Protein AF-A0A853FQA6-F1 (afdb_monomer_lite)

Structure (mmCIF, N/CA/C/O backbone):
data_AF-A0A853FQA6-F1
#
_entry.id   AF-A0A853FQA6-F1
#
loop_
_atom_site.group_PDB
_atom_site.id
_atom_site.type_symbol
_atom_site.label_atom_id
_atom_site.label_alt_id
_atom_site.label_comp_id
_atom_site.label_asym_id
_atom_site.label_entity_id
_atom_site.label_seq_id
_atom_site.pdbx_PDB_ins_code
_atom_site.Cartn_x
_atom_site.Cartn_y
_atom_sit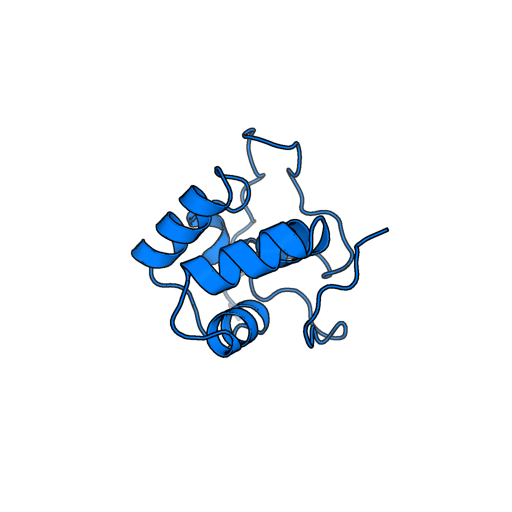e.Cartn_z
_atom_site.occupancy
_atom_site.B_iso_or_equiv
_atom_site.auth_seq_id
_atom_site.auth_comp_id
_atom_site.auth_asym_id
_atom_site.auth_atom_id
_atom_site.pdbx_PDB_model_num
ATOM 1 N N . MET A 1 1 ? 14.504 -5.833 -13.180 1.00 39.84 1 MET A N 1
ATOM 2 C CA . MET A 1 1 ? 14.120 -7.097 -12.526 1.00 39.84 1 MET A CA 1
ATOM 3 C C . MET A 1 1 ? 13.581 -6.712 -11.168 1.00 39.84 1 MET A C 1
ATOM 5 O O . MET A 1 1 ? 14.299 -6.015 -10.465 1.00 39.84 1 MET A O 1
ATOM 9 N N . LEU A 1 2 ? 12.326 -7.051 -10.863 1.00 44.19 2 LEU A N 1
ATOM 10 C CA . LEU A 1 2 ? 11.810 -6.943 -9.496 1.00 44.19 2 LEU A CA 1
ATOM 11 C C . LEU A 1 2 ? 12.739 -7.783 -8.610 1.00 44.19 2 LEU A C 1
ATOM 13 O O . LEU A 1 2 ? 13.041 -8.924 -8.970 1.00 44.19 2 LEU A O 1
ATOM 17 N N . GLY A 1 3 ? 13.262 -7.200 -7.530 1.00 42.66 3 GLY A N 1
ATOM 18 C CA . GLY A 1 3 ? 13.952 -7.980 -6.507 1.00 42.66 3 GLY A CA 1
ATOM 19 C C . GLY A 1 3 ? 12.985 -9.011 -5.917 1.00 42.66 3 GLY A C 1
ATOM 20 O O . GLY A 1 3 ? 11.774 -8.894 -6.129 1.00 42.66 3 GLY A O 1
ATOM 21 N N . PRO A 1 4 ? 13.478 -10.046 -5.219 1.00 45.72 4 PRO A N 1
ATOM 22 C CA . PRO A 1 4 ? 12.599 -11.020 -4.592 1.00 45.72 4 PRO A CA 1
ATOM 23 C C . PRO A 1 4 ? 11.715 -10.281 -3.585 1.00 45.72 4 PRO A C 1
ATOM 25 O O . PRO A 1 4 ? 12.190 -9.881 -2.528 1.00 45.72 4 PRO A O 1
ATOM 28 N N . ILE A 1 5 ? 10.446 -10.057 -3.938 1.00 53.81 5 ILE A N 1
ATOM 29 C CA . ILE A 1 5 ? 9.419 -9.670 -2.973 1.00 53.81 5 ILE A CA 1
ATOM 30 C C . ILE A 1 5 ? 9.393 -10.828 -1.966 1.00 53.81 5 ILE A C 1
ATOM 32 O O . ILE A 1 5 ? 9.146 -11.957 -2.394 1.00 53.81 5 ILE A O 1
ATOM 36 N N . PRO A 1 6 ? 9.708 -10.614 -0.678 1.00 47.59 6 PRO A N 1
ATOM 37 C CA . PRO A 1 6 ? 9.948 -11.727 0.241 1.00 47.59 6 PRO A CA 1
ATOM 38 C C . PRO A 1 6 ? 8.717 -12.583 0.610 1.00 47.59 6 PRO A C 1
ATOM 40 O O . PRO A 1 6 ? 8.843 -13.439 1.480 1.00 47.59 6 PRO A O 1
ATOM 43 N N . PHE A 1 7 ? 7.546 -12.401 -0.020 1.00 58.88 7 PHE A N 1
ATOM 44 C CA . PHE A 1 7 ? 6.271 -12.962 0.459 1.00 58.88 7 PHE A CA 1
ATOM 45 C C . PHE A 1 7 ? 5.448 -13.659 -0.623 1.00 58.88 7 PHE A C 1
ATOM 47 O O . PHE A 1 7 ? 5.579 -13.403 -1.822 1.00 58.88 7 PHE A O 1
ATOM 54 N N . VAL A 1 8 ? 4.571 -14.523 -0.115 1.00 57.47 8 VAL A N 1
ATOM 55 C CA . VAL A 1 8 ? 3.586 -15.403 -0.751 1.00 57.47 8 VAL A CA 1
ATOM 56 C C . VAL A 1 8 ? 2.535 -14.598 -1.526 1.00 57.47 8 VAL A C 1
ATOM 58 O O . VAL A 1 8 ? 1.366 -14.577 -1.169 1.00 57.47 8 VAL A O 1
ATOM 61 N N . LEU A 1 9 ? 2.925 -13.894 -2.587 1.00 62.28 9 LEU A N 1
ATOM 62 C CA . LEU A 1 9 ? 1.940 -13.414 -3.549 1.00 62.28 9 LEU A CA 1
ATOM 63 C C . LEU A 1 9 ? 1.466 -14.625 -4.343 1.00 62.28 9 LEU A C 1
ATOM 65 O O . LEU A 1 9 ? 2.237 -15.236 -5.092 1.00 62.28 9 LEU A O 1
ATOM 69 N N . ASP A 1 10 ? 0.204 -14.994 -4.155 1.00 63.44 10 ASP A N 1
ATOM 70 C CA . ASP A 1 10 ? -0.445 -15.914 -5.067 1.00 63.44 10 ASP A CA 1
ATOM 71 C C . ASP A 1 10 ? -0.575 -15.217 -6.425 1.00 63.44 10 ASP A C 1
ATOM 73 O O . ASP A 1 10 ? -1.486 -14.437 -6.672 1.00 63.44 10 ASP A O 1
ATOM 77 N N . PHE A 1 11 ? 0.372 -15.480 -7.326 1.00 65.44 11 PHE A N 1
ATOM 78 C CA . PHE A 1 11 ? 0.357 -14.921 -8.678 1.00 65.44 11 PHE A CA 1
ATOM 79 C C . PHE A 1 11 ? -0.781 -15.475 -9.550 1.00 65.44 11 PHE A C 1
ATOM 81 O O . PHE A 1 11 ? -0.843 -15.127 -10.730 1.00 65.44 11 PHE A O 1
ATOM 88 N N . THR A 1 12 ? -1.618 -16.379 -9.028 1.00 64.75 12 THR A N 1
ATOM 89 C CA . THR A 1 12 ? -2.833 -16.838 -9.710 1.00 64.75 12 THR A CA 1
ATOM 90 C C . THR A 1 12 ? -4.019 -15.901 -9.486 1.00 64.75 12 THR A C 1
ATOM 92 O O . THR A 1 12 ? -4.963 -15.940 -10.277 1.00 64.75 12 THR A O 1
ATOM 95 N N . SER A 1 13 ? -3.952 -15.025 -8.477 1.00 70.81 13 SER A N 1
ATOM 96 C CA . SER A 1 13 ? -4.914 -13.952 -8.235 1.00 70.81 13 SER A CA 1
ATOM 97 C C . SER A 1 13 ? -4.268 -12.579 -8.447 1.00 70.81 13 SER A C 1
ATOM 99 O O . SER A 1 13 ? -3.080 -12.365 -8.197 1.00 70.81 13 SER A O 1
ATOM 101 N N . GLY A 1 14 ? -5.052 -11.635 -8.969 1.00 79.06 14 GLY A N 1
ATOM 102 C CA . GLY A 1 14 ? -4.620 -10.245 -9.094 1.00 79.06 14 GLY A CA 1
ATOM 103 C C . GLY A 1 14 ? -4.551 -9.545 -7.728 1.00 79.06 14 GLY A C 1
ATOM 104 O O . GLY A 1 14 ? -5.073 -10.064 -6.739 1.00 79.06 14 GLY A O 1
ATOM 105 N N . PRO A 1 15 ? -3.943 -8.352 -7.652 1.00 85.69 15 PRO A N 1
ATOM 106 C CA . PRO A 1 15 ? -3.925 -7.553 -6.440 1.00 85.69 15 PRO A CA 1
ATOM 107 C C . PRO A 1 15 ? -5.339 -7.200 -5.960 1.00 85.69 15 PRO A C 1
ATOM 109 O O . PRO A 1 15 ? -6.170 -6.795 -6.779 1.00 85.69 15 PRO A O 1
ATOM 112 N N . PRO A 1 16 ? -5.608 -7.259 -4.642 1.00 87.19 16 PRO A N 1
ATOM 113 C CA . PRO A 1 16 ? -6.932 -6.953 -4.096 1.00 87.19 16 PRO A CA 1
ATOM 114 C C . PRO A 1 16 ? -7.303 -5.471 -4.267 1.00 87.19 16 PRO A C 1
ATOM 116 O O . PRO A 1 16 ? -8.475 -5.127 -4.399 1.00 87.19 16 PRO A O 1
ATOM 119 N N . SER A 1 17 ? -6.305 -4.585 -4.311 1.00 88.00 17 SER A N 1
ATOM 120 C CA . SER A 1 17 ? -6.475 -3.153 -4.558 1.00 88.00 17 SER A CA 1
ATOM 121 C C . SER A 1 17 ? -5.268 -2.560 -5.278 1.00 88.00 17 SER A C 1
ATOM 123 O O . SER A 1 17 ? -4.175 -3.140 -5.298 1.00 88.00 17 SER A O 1
ATOM 125 N N . ASN A 1 18 ? -5.436 -1.368 -5.849 1.00 86.31 18 ASN A N 1
ATOM 126 C CA . ASN A 1 18 ? -4.310 -0.599 -6.374 1.00 86.31 18 ASN A CA 1
ATOM 127 C C . ASN A 1 18 ? -3.294 -0.278 -5.277 1.00 86.31 18 ASN A C 1
ATOM 129 O O . ASN A 1 18 ? -2.095 -0.366 -5.522 1.00 86.31 18 ASN A O 1
ATOM 133 N N . GLY A 1 19 ? -3.750 0.060 -4.068 1.00 88.94 19 GLY A N 1
ATOM 134 C CA . GLY A 1 19 ? -2.881 0.321 -2.923 1.00 88.94 19 GLY A CA 1
ATOM 135 C C . GLY A 1 19 ? -1.965 -0.867 -2.625 1.00 88.94 19 GLY A C 1
ATOM 136 O O . GLY A 1 19 ? -0.748 -0.693 -2.532 1.00 88.94 19 GLY A O 1
ATOM 137 N N . ALA A 1 20 ? -2.529 -2.080 -2.594 1.00 89.44 20 ALA A N 1
ATOM 138 C CA . ALA A 1 20 ? -1.774 -3.316 -2.406 1.00 89.44 20 ALA A CA 1
ATOM 139 C C . ALA A 1 20 ? -0.782 -3.560 -3.555 1.00 89.44 20 ALA A C 1
ATOM 141 O O . ALA A 1 20 ? 0.398 -3.817 -3.309 1.00 89.44 20 ALA A O 1
ATOM 142 N N . HIS A 1 21 ? -1.225 -3.396 -4.806 1.00 88.44 21 HIS A N 1
ATOM 143 C CA . HIS A 1 21 ? -0.362 -3.537 -5.979 1.00 88.44 21 HIS A CA 1
ATOM 144 C C . HIS A 1 21 ? 0.848 -2.594 -5.920 1.00 88.44 21 HIS A C 1
ATOM 146 O O . HIS A 1 21 ? 2.001 -3.008 -6.060 1.00 88.44 21 HIS A O 1
ATOM 152 N N . MET A 1 22 ? 0.592 -1.311 -5.678 1.00 87.81 22 MET A N 1
ATOM 153 C CA . MET A 1 22 ? 1.615 -0.272 -5.634 1.00 87.81 22 MET A CA 1
ATOM 154 C C . MET A 1 22 ? 2.565 -0.470 -4.460 1.00 87.81 22 MET A C 1
ATOM 156 O O . MET A 1 22 ? 3.766 -0.240 -4.611 1.00 87.81 22 MET A O 1
ATOM 160 N N . LEU A 1 23 ? 2.050 -0.916 -3.312 1.00 88.94 23 LEU A N 1
ATOM 161 C CA . LEU A 1 23 ? 2.861 -1.224 -2.143 1.00 88.94 23 LEU A CA 1
ATOM 162 C C . LEU A 1 23 ? 3.803 -2.401 -2.409 1.00 88.94 23 LEU A C 1
ATOM 164 O O . LEU A 1 23 ? 4.995 -2.280 -2.130 1.00 88.94 23 LEU A O 1
ATOM 168 N N . ALA A 1 24 ? 3.310 -3.491 -3.004 1.00 87.50 24 ALA A N 1
ATOM 169 C CA . ALA A 1 24 ? 4.144 -4.630 -3.387 1.00 87.50 24 ALA A CA 1
ATOM 170 C C . ALA A 1 24 ? 5.227 -4.223 -4.396 1.00 87.50 24 ALA A C 1
ATOM 172 O O . ALA A 1 24 ? 6.398 -4.571 -4.234 1.00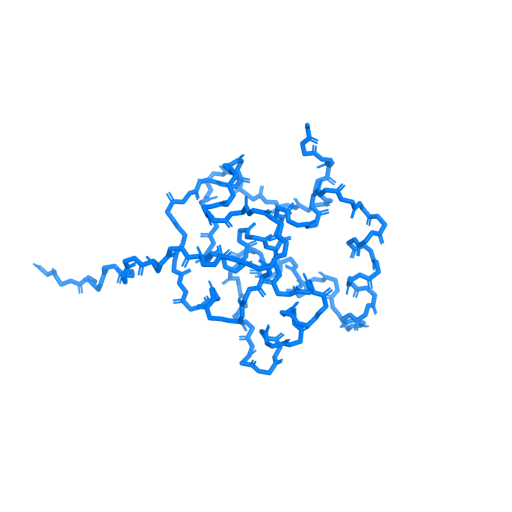 87.50 24 ALA A O 1
ATOM 173 N N . TRP A 1 25 ? 4.864 -3.423 -5.403 1.00 86.31 25 TRP A N 1
ATOM 174 C CA . TRP A 1 25 ? 5.815 -2.942 -6.404 1.00 86.31 25 TRP A CA 1
ATOM 175 C C . TRP A 1 25 ? 6.856 -2.000 -5.800 1.00 86.31 25 TRP A C 1
ATOM 177 O O . TRP A 1 25 ? 8.030 -2.077 -6.149 1.00 86.31 25 TRP A O 1
ATOM 187 N N . TRP A 1 26 ? 6.453 -1.132 -4.867 1.00 87.69 26 TRP A N 1
ATOM 188 C CA . TRP A 1 26 ? 7.358 -0.272 -4.110 1.00 87.69 26 TRP A CA 1
ATOM 189 C C . TRP A 1 26 ? 8.300 -1.083 -3.218 1.00 87.69 26 TRP A C 1
ATOM 191 O O . TRP A 1 26 ? 9.503 -0.825 -3.231 1.00 87.69 26 TRP A O 1
ATOM 201 N N . GLY A 1 27 ? 7.800 -2.086 -2.500 1.00 85.94 27 GLY A N 1
ATOM 202 C CA . GLY A 1 27 ? 8.625 -2.974 -1.680 1.00 85.94 27 GLY A CA 1
ATOM 203 C C . GLY A 1 27 ? 9.637 -3.769 -2.499 1.00 85.94 27 GLY A C 1
ATOM 204 O O . GLY A 1 27 ? 10.814 -3.819 -2.154 1.00 85.94 27 GLY A O 1
ATOM 205 N N . GLY A 1 28 ? 9.214 -4.294 -3.651 1.00 84.31 28 GLY A N 1
ATOM 206 C CA . GLY A 1 28 ? 10.048 -5.116 -4.532 1.00 84.31 28 GLY A CA 1
ATOM 207 C C . GLY A 1 28 ? 11.232 -4.402 -5.195 1.00 84.31 28 GLY A C 1
ATOM 208 O O . GLY A 1 28 ? 12.051 -5.066 -5.834 1.00 84.31 28 GLY A O 1
ATOM 209 N N . GLN A 1 29 ? 11.349 -3.074 -5.074 1.00 83.06 29 GLN A N 1
ATOM 210 C CA . GLN A 1 29 ? 12.506 -2.338 -5.605 1.00 83.06 29 GLN A CA 1
ATOM 211 C C . GLN A 1 29 ? 13.708 -2.316 -4.655 1.00 83.06 29 GLN A C 1
ATOM 213 O O . GLN A 1 29 ? 14.829 -2.120 -5.118 1.00 83.06 29 GLN A O 1
ATOM 218 N N . ASP A 1 30 ? 13.487 -2.440 -3.345 1.00 85.12 30 ASP A N 1
ATOM 219 C CA . ASP A 1 30 ? 14.532 -2.278 -2.331 1.00 85.12 30 ASP A CA 1
ATOM 220 C C . ASP A 1 30 ? 14.131 -3.027 -1.051 1.00 85.12 30 ASP A C 1
ATOM 222 O O . ASP A 1 30 ? 13.251 -2.584 -0.307 1.00 85.12 30 ASP A O 1
ATOM 226 N N . ALA A 1 31 ? 14.787 -4.166 -0.810 1.00 81.44 31 ALA A N 1
ATOM 227 C CA . ALA A 1 31 ? 14.518 -5.029 0.337 1.00 81.44 31 ALA A CA 1
ATOM 228 C C . ALA A 1 31 ? 14.845 -4.344 1.675 1.00 81.44 31 ALA A C 1
ATOM 230 O O . ALA A 1 31 ? 14.063 -4.448 2.613 1.00 81.44 31 ALA A O 1
ATOM 231 N N . ASP A 1 32 ? 15.922 -3.553 1.751 1.00 84.69 32 ASP A N 1
ATOM 232 C CA . ASP A 1 32 ? 16.275 -2.828 2.977 1.00 84.69 32 ASP A CA 1
ATOM 233 C C . ASP A 1 32 ? 15.238 -1.742 3.292 1.00 84.69 32 ASP A C 1
ATOM 235 O O . ASP A 1 32 ? 14.922 -1.461 4.452 1.00 84.69 32 ASP A O 1
ATOM 239 N N . ARG A 1 33 ? 14.708 -1.073 2.259 1.00 86.81 33 ARG A N 1
ATOM 240 C CA . ARG A 1 33 ? 13.602 -0.120 2.421 1.00 86.81 33 ARG A CA 1
ATOM 241 C C . ARG A 1 33 ? 12.339 -0.821 2.904 1.00 86.81 33 ARG A C 1
ATOM 243 O O . ARG A 1 33 ? 11.646 -0.268 3.758 1.00 86.81 33 ARG A O 1
ATOM 250 N N . TRP A 1 34 ? 12.053 -2.003 2.374 1.00 85.06 34 TRP A N 1
ATOM 251 C CA . TRP A 1 34 ? 10.907 -2.795 2.786 1.00 85.06 34 TRP A CA 1
ATOM 252 C C . TRP A 1 34 ? 11.015 -3.271 4.240 1.00 85.06 34 TRP A C 1
ATOM 254 O O . TRP A 1 34 ? 10.072 -3.095 5.008 1.00 85.06 34 TRP A O 1
ATOM 264 N N . ASP A 1 35 ? 12.181 -3.757 4.660 1.00 83.44 35 ASP A N 1
ATOM 265 C CA . ASP A 1 35 ? 12.414 -4.182 6.042 1.00 83.44 35 ASP A CA 1
ATOM 266 C C . ASP A 1 35 ? 12.257 -3.015 7.024 1.00 83.44 35 ASP A C 1
ATOM 268 O O . ASP A 1 35 ? 11.617 -3.152 8.068 1.00 83.44 35 ASP A O 1
ATOM 272 N N . ARG A 1 36 ? 12.760 -1.821 6.673 1.00 85.44 36 ARG A N 1
ATOM 273 C CA . ARG A 1 36 ? 12.546 -0.603 7.478 1.00 85.44 36 ARG A CA 1
ATOM 274 C C . ARG A 1 36 ? 11.076 -0.194 7.534 1.00 85.44 36 ARG A C 1
ATOM 276 O O . ARG A 1 36 ? 10.621 0.255 8.581 1.00 85.44 36 ARG A O 1
ATOM 283 N N . PHE A 1 37 ? 10.343 -0.336 6.431 1.00 85.81 37 PHE A N 1
ATOM 284 C CA . PHE A 1 37 ? 8.904 -0.074 6.385 1.00 85.81 37 PHE A CA 1
ATOM 285 C C . PHE A 1 37 ? 8.130 -1.038 7.292 1.00 85.81 37 PHE A C 1
ATOM 287 O O . PHE A 1 37 ? 7.333 -0.594 8.116 1.00 85.81 37 PHE A O 1
ATOM 294 N N . GLY A 1 38 ? 8.429 -2.338 7.213 1.00 83.50 38 GLY A N 1
ATOM 295 C CA . GLY A 1 38 ? 7.853 -3.352 8.096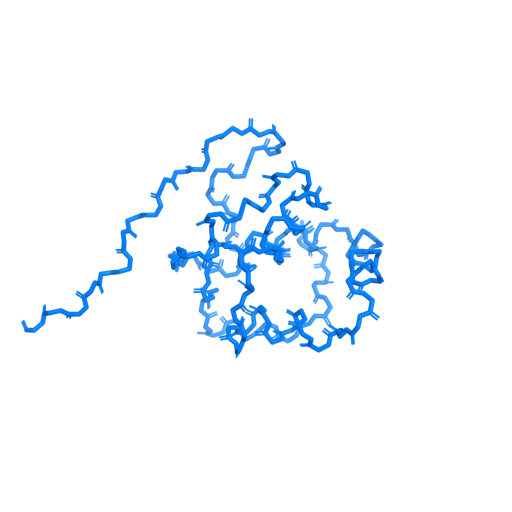 1.00 83.50 38 GLY A CA 1
ATOM 296 C C . GLY A 1 38 ? 8.186 -3.105 9.568 1.00 83.50 38 GLY A C 1
ATOM 297 O O . GLY A 1 38 ? 7.300 -3.146 10.419 1.00 83.50 38 GLY A O 1
ATOM 298 N N . ALA A 1 39 ? 9.438 -2.753 9.871 1.00 82.38 39 ALA A N 1
ATOM 299 C CA . ALA A 1 39 ? 9.869 -2.412 11.224 1.00 82.38 39 ALA A CA 1
ATOM 300 C C . ALA A 1 39 ? 9.204 -1.134 11.760 1.00 82.38 39 ALA A C 1
ATOM 302 O O . ALA A 1 39 ? 8.914 -1.065 12.949 1.00 82.38 39 ALA A O 1
ATOM 303 N N . ALA A 1 40 ? 8.933 -0.137 10.911 1.00 81.62 40 ALA A N 1
ATOM 304 C CA . ALA A 1 40 ? 8.216 1.083 11.295 1.00 81.62 40 ALA A CA 1
ATOM 305 C C . ALA A 1 40 ? 6.727 0.830 11.570 1.00 81.62 40 ALA A C 1
ATOM 307 O O . ALA A 1 40 ? 6.122 1.516 12.392 1.00 81.62 40 ALA A O 1
ATOM 308 N N . LEU A 1 41 ? 6.153 -0.177 10.911 1.00 76.94 41 LEU A N 1
ATOM 309 C CA . LEU A 1 41 ? 4.813 -0.678 11.200 1.00 76.94 41 LEU A CA 1
ATOM 310 C C . LEU A 1 41 ? 4.767 -1.612 12.423 1.00 76.94 41 LEU A C 1
ATOM 312 O O . LEU A 1 41 ? 3.667 -1.907 12.879 1.00 76.94 41 LEU A O 1
ATOM 316 N N . ALA A 1 42 ? 5.941 -2.003 12.948 1.00 53.59 42 ALA A N 1
ATOM 317 C CA . ALA A 1 42 ? 6.336 -2.538 14.265 1.00 53.59 42 ALA A CA 1
ATOM 318 C C . ALA A 1 42 ? 5.491 -3.615 14.975 1.00 53.59 42 ALA A C 1
ATOM 320 O O . ALA A 1 42 ? 5.997 -4.217 15.918 1.00 53.59 42 ALA A O 1
ATOM 321 N N . GLU A 1 43 ? 4.259 -3.912 14.570 1.00 55.88 43 GLU A N 1
ATOM 322 C CA . GLU A 1 43 ? 3.399 -4.836 15.312 1.00 55.88 43 GLU A CA 1
ATOM 323 C C . GLU A 1 43 ? 3.066 -6.127 14.574 1.00 55.88 43 GLU A C 1
ATOM 325 O O . GLU A 1 43 ? 2.726 -7.102 15.240 1.00 55.88 43 GLU A O 1
ATOM 330 N N . ARG A 1 44 ? 3.147 -6.206 13.240 1.00 61.19 44 ARG A N 1
ATOM 331 C CA . ARG A 1 44 ? 2.664 -7.400 12.526 1.00 61.19 44 ARG A CA 1
ATOM 332 C C . ARG A 1 44 ? 3.291 -7.534 11.135 1.00 61.19 44 ARG A C 1
ATOM 334 O O . ARG A 1 44 ? 2.739 -7.026 10.166 1.00 61.19 44 ARG A O 1
ATOM 341 N N . SER A 1 45 ? 4.398 -8.265 11.005 1.00 60.12 45 SER A N 1
ATOM 342 C CA . SER A 1 45 ? 4.876 -8.724 9.686 1.00 60.12 45 SER A CA 1
ATOM 343 C C . SER A 1 45 ? 3.775 -9.478 8.929 1.00 60.12 45 SER A C 1
ATOM 345 O O . SER A 1 45 ? 3.554 -9.213 7.753 1.00 60.12 45 SER A O 1
ATOM 347 N N . GLY A 1 46 ? 2.992 -10.294 9.645 1.00 75.38 46 GLY A N 1
ATOM 348 C CA . GLY A 1 46 ? 1.814 -10.965 9.090 1.00 75.38 46 GLY A CA 1
ATOM 349 C C . GLY A 1 46 ? 0.710 -10.011 8.631 1.00 75.38 46 GLY A C 1
ATOM 350 O O . GLY A 1 46 ? 0.024 -10.308 7.674 1.00 75.38 46 GLY A O 1
ATOM 351 N N . TRP A 1 47 ? 0.577 -8.815 9.214 1.00 82.75 47 TRP A N 1
ATOM 352 C CA . TRP A 1 47 ? -0.469 -7.879 8.784 1.00 82.75 47 TRP A CA 1
ATOM 353 C C . TRP A 1 47 ? -0.185 -7.275 7.415 1.00 82.75 47 TRP A C 1
ATOM 355 O O . TRP A 1 47 ? -1.119 -6.996 6.679 1.00 82.75 47 TRP A O 1
ATOM 365 N N . ILE A 1 48 ? 1.086 -7.061 7.060 1.00 84.06 48 ILE A N 1
ATOM 366 C CA . ILE A 1 48 ? 1.427 -6.601 5.709 1.00 84.06 48 ILE A CA 1
ATOM 367 C C . ILE A 1 48 ? 1.146 -7.717 4.698 1.00 84.06 48 ILE A C 1
ATOM 369 O O . ILE A 1 48 ? 0.681 -7.433 3.601 1.00 84.06 48 ILE A O 1
ATOM 373 N N . GLU A 1 49 ? 1.389 -8.975 5.067 1.00 83.12 49 GLU A N 1
ATOM 374 C CA . GLU A 1 49 ? 1.025 -10.126 4.237 1.00 83.12 49 GLU A CA 1
ATOM 375 C C . GLU A 1 49 ? -0.497 -10.221 4.069 1.00 83.12 49 GLU A C 1
ATOM 377 O O . GLU A 1 49 ? -0.967 -10.190 2.935 1.00 83.12 49 GLU A O 1
ATOM 382 N N . ASP A 1 50 ? -1.260 -10.199 5.166 1.00 85.31 50 ASP A N 1
ATOM 383 C CA . ASP A 1 50 ? -2.730 -10.169 5.160 1.00 85.31 50 ASP A CA 1
ATOM 384 C C . ASP A 1 50 ? -3.257 -9.001 4.302 1.00 85.31 50 ASP A C 1
ATOM 386 O O . ASP A 1 50 ? -4.237 -9.127 3.572 1.00 85.31 50 ASP A O 1
ATOM 390 N N . LEU A 1 51 ? -2.593 -7.841 4.360 1.00 87.44 51 LEU A N 1
ATOM 391 C CA . LEU A 1 51 ? -2.954 -6.642 3.601 1.00 87.44 51 LEU A CA 1
ATOM 392 C C . LEU A 1 51 ? -2.727 -6.832 2.096 1.00 87.44 51 LEU A C 1
ATOM 394 O O . LEU A 1 51 ? -3.532 -6.381 1.281 1.00 87.44 51 LEU A O 1
ATOM 398 N N . LEU A 1 52 ? -1.621 -7.477 1.716 1.00 87.06 52 LEU A N 1
ATOM 399 C CA . LEU A 1 52 ? -1.292 -7.764 0.319 1.00 87.06 52 LEU A CA 1
ATOM 400 C C . LEU A 1 52 ? -2.148 -8.899 -0.256 1.00 87.06 52 LEU A C 1
ATOM 402 O O . LEU A 1 52 ? -2.445 -8.875 -1.449 1.00 87.06 52 LEU A O 1
ATOM 406 N N . LEU A 1 53 ? -2.563 -9.849 0.583 1.00 84.75 53 LEU A N 1
ATOM 407 C CA . LEU A 1 53 ? -3.502 -10.917 0.235 1.00 84.75 53 LEU A CA 1
ATOM 408 C C . LEU A 1 53 ? -4.959 -10.431 0.189 1.00 84.75 53 LEU A C 1
ATOM 410 O O . LEU A 1 53 ? -5.797 -11.070 -0.442 1.00 84.75 53 LEU A O 1
ATOM 414 N N . GLY A 1 54 ? -5.255 -9.278 0.796 1.00 85.25 54 GLY A N 1
ATOM 415 C CA . GLY A 1 54 ? -6.607 -8.720 0.876 1.00 85.25 54 GLY A CA 1
ATOM 416 C C . GLY A 1 54 ? -7.444 -9.298 2.019 1.00 85.25 54 GLY A C 1
ATOM 417 O O . GLY A 1 54 ? -8.641 -9.029 2.088 1.00 85.25 54 GLY A O 1
ATOM 418 N N . ASP A 1 55 ? -6.824 -10.051 2.930 1.00 87.00 55 ASP A N 1
ATOM 419 C CA . ASP A 1 55 ? -7.446 -10.584 4.146 1.00 87.00 55 ASP A CA 1
ATOM 420 C C . ASP A 1 55 ? -7.760 -9.475 5.164 1.00 87.00 55 ASP A C 1
ATOM 422 O O . ASP A 1 55 ? -8.648 -9.617 6.010 1.00 87.00 55 ASP A O 1
ATOM 426 N N . VAL A 1 56 ? -7.049 -8.345 5.081 1.00 87.31 56 VAL A N 1
ATOM 427 C CA . VAL A 1 56 ? -7.309 -7.146 5.881 1.00 87.31 56 VAL A CA 1
ATOM 428 C C . VAL A 1 56 ? -7.280 -5.888 5.017 1.00 87.31 56 VAL A C 1
ATOM 430 O O . VAL A 1 56 ? -6.415 -5.710 4.165 1.00 87.31 56 VAL A O 1
ATOM 433 N N . GLU A 1 57 ? -8.204 -4.969 5.285 1.00 84.62 57 GLU A N 1
ATOM 434 C CA . GLU A 1 57 ? -8.216 -3.630 4.697 1.00 84.62 57 GLU A CA 1
ATOM 435 C C . GLU A 1 57 ? -7.554 -2.628 5.662 1.00 84.62 57 GLU A C 1
ATOM 437 O O . GLU A 1 57 ? -7.784 -2.687 6.881 1.00 84.62 57 GLU A O 1
ATOM 442 N N . PRO A 1 58 ? -6.712 -1.694 5.183 1.00 88.12 58 PRO A N 1
ATOM 443 C CA . PRO A 1 58 ? -6.103 -0.719 6.067 1.00 88.12 58 PRO A CA 1
ATOM 444 C C . PRO A 1 58 ? -7.132 0.336 6.472 1.00 88.12 58 PRO A C 1
ATOM 446 O O . PRO A 1 58 ? -7.792 0.943 5.639 1.00 88.12 58 PRO A O 1
ATOM 449 N N . SER A 1 59 ? -7.206 0.645 7.769 1.00 89.44 59 SER A N 1
ATOM 450 C CA . SER A 1 59 ? -7.997 1.799 8.222 1.00 89.44 59 SER A CA 1
ATOM 451 C C . SER A 1 59 ? -7.544 3.101 7.527 1.00 89.44 59 SER A C 1
ATOM 453 O O . SER A 1 59 ? -6.356 3.234 7.215 1.00 89.44 59 SER A O 1
ATOM 455 N N . PRO A 1 60 ? -8.405 4.130 7.396 1.00 89.75 60 PRO A N 1
ATOM 456 C CA . PRO A 1 60 ? -8.038 5.391 6.739 1.00 89.75 60 PRO A CA 1
ATOM 457 C C . PRO A 1 60 ? -6.796 6.070 7.331 1.00 89.75 60 PRO A C 1
ATOM 459 O O . PRO A 1 60 ? -5.995 6.675 6.619 1.00 89.75 60 PRO A O 1
ATOM 462 N N . ARG A 1 61 ? -6.602 5.950 8.651 1.00 89.88 61 ARG A N 1
ATOM 463 C CA . ARG A 1 61 ? -5.401 6.447 9.335 1.00 89.88 61 ARG A CA 1
ATOM 464 C C . ARG A 1 61 ? -4.154 5.673 8.910 1.00 89.88 61 ARG A C 1
ATOM 466 O O . ARG A 1 61 ? -3.107 6.276 8.707 1.00 89.88 61 ARG A O 1
ATOM 473 N N . MET A 1 62 ? -4.272 4.356 8.777 1.00 89.50 62 MET A N 1
ATOM 474 C CA . MET A 1 62 ? -3.175 3.494 8.350 1.00 89.50 62 MET A CA 1
ATOM 475 C C . MET A 1 62 ? -2.824 3.724 6.878 1.00 89.50 62 MET A C 1
ATOM 477 O O . MET A 1 62 ? -1.651 3.881 6.558 1.00 89.50 62 MET A O 1
ATOM 481 N N . ALA A 1 63 ? -3.821 3.848 6.001 1.00 90.94 63 ALA A N 1
ATOM 482 C CA . ALA A 1 63 ? -3.619 4.203 4.598 1.00 90.94 63 ALA A CA 1
ATOM 483 C C . ALA A 1 63 ? -2.847 5.533 4.452 1.00 90.94 63 ALA A C 1
ATOM 485 O O . ALA A 1 63 ? -1.905 5.624 3.666 1.00 90.94 63 ALA A O 1
ATOM 486 N N . GLN A 1 64 ? -3.161 6.538 5.281 1.00 91.38 64 GLN A N 1
ATOM 487 C CA . GLN A 1 64 ? -2.398 7.793 5.348 1.00 91.38 64 GLN A CA 1
ATOM 488 C C . GLN A 1 64 ? -0.970 7.604 5.877 1.00 91.38 64 GLN A C 1
ATOM 490 O O . GLN A 1 64 ? -0.037 8.214 5.353 1.00 91.38 64 GLN A O 1
ATOM 495 N N . SER A 1 65 ? -0.768 6.757 6.890 1.00 90.75 65 SER A N 1
ATOM 496 C CA . SER A 1 65 ? 0.575 6.417 7.374 1.00 90.75 65 SER A CA 1
ATOM 497 C C . SER A 1 65 ? 1.413 5.748 6.283 1.00 90.75 65 SER A C 1
ATOM 499 O O . SER A 1 65 ? 2.566 6.131 6.088 1.00 90.75 65 SER A O 1
ATOM 501 N N . ILE A 1 66 ? 0.833 4.812 5.524 1.00 90.62 66 ILE A N 1
ATOM 502 C CA . ILE A 1 66 ? 1.486 4.172 4.376 1.00 90.62 66 ILE A CA 1
ATOM 503 C C . ILE A 1 66 ? 1.826 5.213 3.306 1.00 90.62 66 ILE A C 1
ATOM 505 O O . ILE A 1 66 ? 2.960 5.244 2.825 1.00 90.62 66 ILE A O 1
ATOM 509 N N . ALA A 1 67 ? 0.902 6.118 2.980 1.00 90.81 67 ALA A N 1
ATOM 510 C CA . ALA A 1 67 ? 1.164 7.203 2.038 1.00 90.81 67 ALA A CA 1
ATOM 511 C C . ALA A 1 67 ? 2.326 8.097 2.499 1.00 90.81 67 ALA A C 1
ATOM 513 O O . ALA A 1 67 ? 3.214 8.408 1.709 1.00 90.81 67 ALA A O 1
ATOM 514 N N . GLY A 1 68 ? 2.389 8.451 3.785 1.00 89.56 68 GLY A N 1
ATOM 515 C CA . GLY A 1 68 ? 3.502 9.217 4.350 1.00 89.56 68 GLY A CA 1
ATOM 516 C C . GLY A 1 68 ? 4.842 8.480 4.264 1.00 89.56 68 GLY A C 1
ATOM 517 O O . GLY A 1 68 ? 5.828 9.040 3.785 1.00 89.56 68 GLY A O 1
ATOM 518 N N . MET A 1 69 ? 4.880 7.207 4.669 1.00 89.69 69 MET A N 1
ATOM 519 C CA . MET A 1 69 ? 6.101 6.387 4.652 1.00 89.69 69 MET A CA 1
ATOM 520 C C . MET A 1 69 ? 6.608 6.096 3.237 1.00 89.69 69 MET A C 1
ATOM 522 O O . MET A 1 69 ? 7.814 6.027 3.007 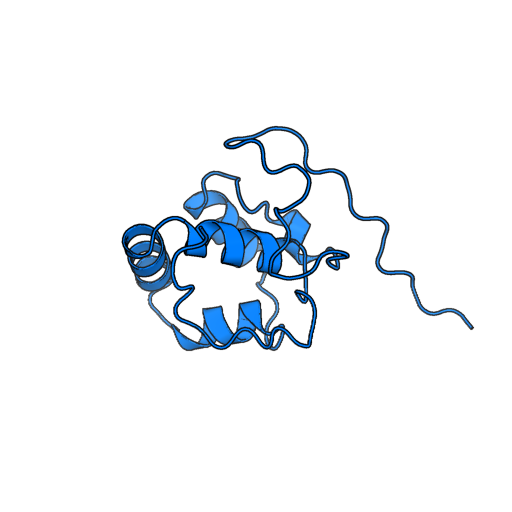1.00 89.69 69 MET A O 1
ATOM 526 N N . THR A 1 70 ? 5.695 5.971 2.276 1.00 89.31 70 THR A N 1
ATOM 527 C CA . THR A 1 70 ? 6.021 5.764 0.859 1.00 89.31 70 THR A CA 1
ATOM 528 C C . THR A 1 70 ? 6.213 7.078 0.096 1.00 89.31 70 THR A C 1
ATOM 530 O O . THR A 1 70 ? 6.390 7.050 -1.119 1.00 89.31 70 THR A O 1
ATOM 533 N N . GLN A 1 71 ? 6.196 8.232 0.779 1.00 87.56 71 GLN A N 1
ATOM 534 C CA . GLN A 1 71 ? 6.333 9.569 0.181 1.00 87.56 71 GLN A CA 1
ATOM 535 C C . GLN A 1 71 ? 5.298 9.856 -0.925 1.00 87.56 71 GLN A C 1
ATOM 537 O O . GLN A 1 71 ? 5.592 10.508 -1.927 1.00 87.56 71 GLN A O 1
ATOM 542 N N . GLY A 1 72 ? 4.078 9.346 -0.757 1.00 85.12 72 GLY A N 1
ATOM 543 C CA . GLY A 1 72 ? 2.968 9.504 -1.695 1.00 85.12 72 GLY A CA 1
ATOM 544 C C . GLY A 1 72 ? 3.012 8.555 -2.893 1.00 85.12 72 GLY A C 1
ATOM 545 O O . GLY A 1 72 ? 2.167 8.666 -3.779 1.00 85.12 72 GLY A O 1
ATOM 546 N N . VAL A 1 73 ? 3.965 7.614 -2.935 1.00 85.75 73 VAL A N 1
ATOM 547 C CA . VAL A 1 73 ? 3.997 6.583 -3.982 1.00 85.75 73 VAL A CA 1
ATOM 548 C C . VAL A 1 73 ? 2.780 5.670 -3.884 1.00 85.75 73 VAL A C 1
ATOM 550 O O . VAL A 1 73 ? 2.241 5.312 -4.924 1.00 85.75 73 VAL A O 1
ATOM 553 N N . VAL A 1 74 ? 2.325 5.350 -2.670 1.00 88.31 74 VAL A N 1
ATOM 554 C CA . VAL A 1 74 ? 1.083 4.609 -2.417 1.00 88.31 74 VAL A CA 1
ATOM 555 C C . VAL A 1 74 ? 0.071 5.568 -1.776 1.00 88.31 74 VAL A C 1
ATOM 557 O O . VAL A 1 74 ? 0.096 5.740 -0.558 1.00 88.31 74 VAL A O 1
ATOM 560 N N . PRO A 1 75 ? -0.785 6.253 -2.557 1.00 87.38 75 PRO A N 1
ATOM 561 C CA . PRO A 1 75 ? -1.786 7.167 -2.013 1.00 87.38 75 PRO A CA 1
ATOM 562 C C . PRO A 1 75 ? -2.826 6.423 -1.172 1.00 87.38 75 PRO A C 1
ATOM 564 O O . PRO A 1 75 ? -3.149 5.268 -1.454 1.00 87.38 75 PRO A O 1
ATOM 567 N N . ALA A 1 76 ? -3.388 7.100 -0.171 1.00 88.44 76 ALA A N 1
ATOM 568 C CA . ALA A 1 76 ? -4.378 6.500 0.719 1.00 88.44 76 ALA A CA 1
ATOM 569 C C . ALA A 1 76 ? -5.664 6.097 -0.030 1.00 88.44 76 ALA A C 1
ATOM 571 O O . ALA A 1 76 ? -6.281 5.091 0.287 1.00 88.44 76 ALA A O 1
ATOM 572 N N . GLU A 1 77 ? -6.027 6.840 -1.070 1.00 86.69 77 GLU A N 1
ATOM 573 C CA . GLU A 1 77 ? -7.250 6.656 -1.855 1.00 86.69 77 GLU A CA 1
ATOM 574 C C . GLU A 1 77 ? -7.182 5.438 -2.789 1.00 86.69 77 GLU A C 1
ATOM 576 O O . GLU A 1 77 ? -8.196 4.988 -3.316 1.00 86.69 77 GLU A O 1
A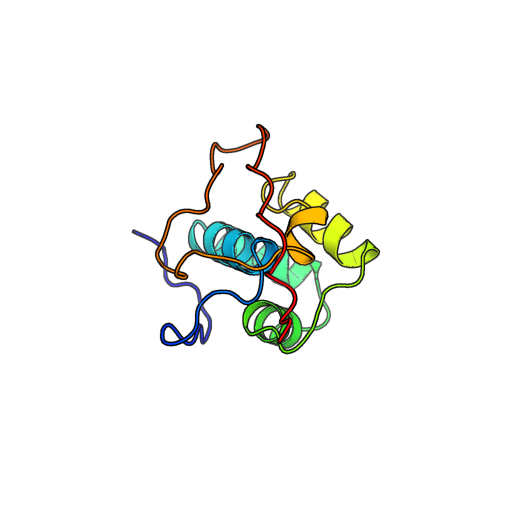TOM 581 N N . GLN A 1 78 ? -5.981 4.902 -3.030 1.00 85.94 78 GLN A N 1
ATOM 582 C CA . GLN A 1 78 ? -5.799 3.740 -3.903 1.00 85.94 78 GLN A CA 1
ATOM 583 C C . GLN A 1 78 ? -6.151 2.419 -3.210 1.00 85.94 78 GLN A C 1
ATOM 585 O O . GLN A 1 78 ? -6.259 1.396 -3.884 1.00 85.94 78 GLN A O 1
ATOM 590 N N . TRP A 1 79 ? -6.343 2.428 -1.889 1.00 86.75 79 TRP A N 1
ATOM 591 C CA . TRP A 1 79 ? -6.770 1.251 -1.131 1.00 86.75 79 TRP A CA 1
ATOM 592 C C . TRP A 1 79 ? -8.242 0.900 -1.375 1.00 86.75 79 TRP A C 1
ATOM 594 O O . TRP A 1 79 ? -8.560 -0.280 -1.463 1.00 86.75 79 TRP A O 1
ATOM 604 N N . ASP A 1 80 ? -9.091 1.901 -1.625 1.00 83.62 80 ASP A N 1
ATOM 605 C CA . ASP A 1 80 ? -10.528 1.725 -1.900 1.00 83.62 80 ASP A CA 1
ATOM 606 C C . ASP A 1 80 ? -10.815 1.333 -3.366 1.00 83.62 80 ASP A C 1
ATOM 608 O O . ASP A 1 80 ? -11.963 1.169 -3.785 1.00 83.62 80 ASP A O 1
ATOM 612 N N . CYS A 1 81 ? -9.767 1.227 -4.187 1.00 72.00 81 CYS A N 1
ATOM 613 C CA . CYS A 1 81 ? -9.861 0.986 -5.621 1.00 72.00 81 CYS A CA 1
ATOM 614 C C . CYS A 1 81 ? -9.395 -0.432 -5.962 1.00 72.00 81 CYS A C 1
ATOM 616 O O . CYS A 1 81 ? -8.235 -0.770 -5.724 1.00 72.00 81 CYS A O 1
ATOM 618 N N . GLY A 1 82 ? -10.251 -1.230 -6.607 1.00 76.81 82 GLY A N 1
ATOM 619 C CA . GLY A 1 82 ? -9.842 -2.517 -7.180 1.00 76.81 82 GLY A CA 1
ATOM 620 C C . GLY A 1 82 ? -8.732 -2.354 -8.228 1.00 76.81 82 GLY A C 1
ATOM 621 O O . GLY A 1 82 ? -8.682 -1.338 -8.930 1.00 76.81 82 GLY A O 1
ATOM 622 N N . CYS A 1 83 ? -7.842 -3.346 -8.334 1.00 73.94 83 CYS A N 1
ATOM 623 C CA . CYS A 1 83 ? -6.770 -3.357 -9.329 1.00 73.94 83 CYS A CA 1
ATOM 624 C C . CYS A 1 83 ? -7.173 -4.163 -10.570 1.00 73.94 83 CYS A C 1
ATOM 626 O O . CYS A 1 83 ? -7.685 -5.272 -10.454 1.00 73.94 83 CYS A O 1
ATOM 628 N N . CYS A 1 84 ? -6.926 -3.622 -11.765 1.00 74.06 84 CYS A N 1
ATOM 629 C CA . CYS A 1 84 ? -7.146 -4.317 -13.041 1.00 74.06 84 CYS A CA 1
ATOM 630 C C . CYS A 1 84 ? -5.861 -4.892 -13.663 1.00 74.06 84 CYS A C 1
ATOM 632 O O . CYS A 1 84 ? -5.869 -5.290 -14.825 1.00 74.06 84 CYS A O 1
ATOM 634 N N . LEU A 1 85 ? -4.758 -4.875 -12.915 1.00 79.38 85 LEU A N 1
ATOM 635 C CA . LEU A 1 85 ? -3.427 -5.291 -13.354 1.00 79.38 85 LEU A CA 1
ATOM 636 C C . LEU A 1 85 ? -3.018 -6.582 -12.650 1.00 79.38 85 LEU A C 1
ATOM 638 O O . LEU A 1 85 ? -3.483 -6.841 -11.545 1.00 79.38 85 LEU A O 1
ATOM 642 N N . ASP A 1 86 ? -2.096 -7.336 -13.237 1.00 82.12 86 ASP A N 1
ATOM 643 C CA . ASP A 1 86 ? -1.430 -8.433 -12.540 1.00 82.12 86 ASP A CA 1
ATOM 644 C C . ASP A 1 86 ? -0.300 -7.903 -11.648 1.00 82.12 86 ASP A C 1
ATOM 646 O O . ASP A 1 86 ? 0.310 -6.873 -11.928 1.00 82.12 86 ASP A O 1
ATOM 650 N N . TRP A 1 87 ? 0.084 -8.665 -10.621 1.00 82.94 87 TRP A N 1
ATOM 651 C CA . TRP A 1 87 ? 1.209 -8.332 -9.727 1.00 82.94 87 TRP A CA 1
ATOM 652 C C . TRP A 1 87 ? 2.546 -8.053 -10.433 1.00 82.94 87 TRP A C 1
ATOM 654 O O . TRP A 1 87 ? 3.451 -7.450 -9.855 1.00 82.94 87 TRP A O 1
ATOM 664 N N . ARG A 1 88 ? 2.717 -8.564 -11.658 1.00 81.44 88 ARG A N 1
ATOM 665 C CA . ARG A 1 88 ? 3.938 -8.388 -12.461 1.00 81.44 88 ARG A CA 1
ATOM 666 C C . ARG A 1 88 ? 3.921 -7.104 -13.276 1.00 81.44 88 ARG A C 1
ATOM 668 O O . ARG A 1 88 ? 4.983 -6.665 -13.727 1.00 81.44 88 ARG A O 1
ATOM 675 N N . ASP A 1 89 ? 2.744 -6.531 -13.485 1.00 82.38 89 ASP A N 1
ATOM 676 C CA . ASP A 1 89 ? 2.608 -5.313 -14.249 1.00 82.38 89 ASP A CA 1
ATOM 677 C C . ASP A 1 89 ? 3.190 -4.144 -13.467 1.00 82.38 89 ASP A C 1
ATOM 679 O O . ASP A 1 89 ? 3.219 -4.093 -12.240 1.00 82.38 89 ASP A O 1
ATOM 683 N N . LYS A 1 90 ? 3.701 -3.163 -14.199 1.00 80.69 90 LYS A N 1
ATOM 684 C CA . LYS A 1 90 ? 4.086 -1.902 -13.580 1.00 80.69 90 LYS A CA 1
ATOM 685 C C . LYS A 1 90 ? 2.803 -1.141 -13.208 1.00 80.69 90 LYS A C 1
ATOM 687 O O . LYS A 1 90 ? 1.967 -0.961 -14.096 1.00 80.69 90 LYS A O 1
ATOM 692 N N . PRO A 1 91 ? 2.663 -0.613 -11.976 1.00 80.00 91 PRO A N 1
ATOM 693 C CA . PRO A 1 91 ? 1.488 0.160 -11.602 1.00 80.00 91 PRO A CA 1
ATOM 694 C C . PRO A 1 91 ? 1.256 1.340 -12.552 1.00 80.00 91 PRO A C 1
ATOM 696 O O . PRO A 1 91 ? 2.181 2.089 -12.895 1.00 80.00 91 PRO A O 1
ATOM 699 N N . LEU A 1 92 ? 0.007 1.511 -12.984 1.00 67.50 92 LEU A N 1
ATOM 700 C CA . LEU A 1 92 ? -0.400 2.622 -13.842 1.00 67.50 92 LEU A CA 1
ATOM 701 C C . LEU A 1 92 ? -0.191 3.946 -13.101 1.00 67.50 92 LEU A C 1
ATOM 703 O O . LEU A 1 92 ? -0.527 4.066 -11.930 1.00 67.50 92 LEU A O 1
ATOM 707 N N . GLY A 1 93 ? 0.392 4.945 -13.766 1.00 62.09 93 GLY A N 1
ATOM 708 C CA . GLY A 1 93 ? 0.74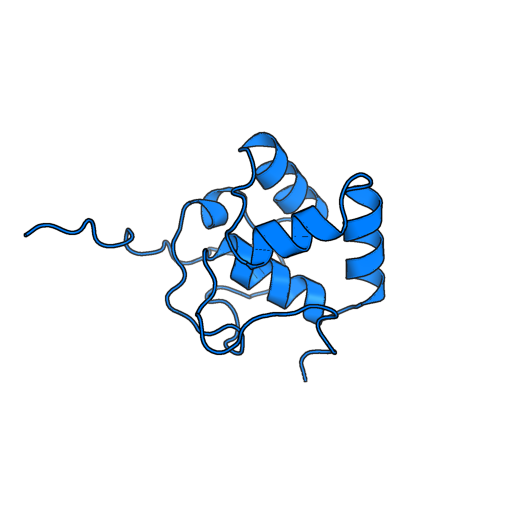2 6.223 -13.129 1.00 62.09 93 GLY A CA 1
ATOM 709 C C . GLY A 1 93 ? 2.025 6.193 -12.286 1.00 62.09 93 GLY A C 1
ATOM 710 O O . GLY A 1 93 ? 2.391 7.215 -11.713 1.00 62.09 93 GLY A O 1
ATOM 711 N N . TRP A 1 94 ? 2.757 5.069 -12.242 1.00 61.00 94 TRP A N 1
ATOM 712 C CA . TRP A 1 94 ? 4.077 5.018 -11.610 1.00 61.00 94 TRP A CA 1
ATOM 713 C C . TRP A 1 94 ? 5.098 5.877 -12.380 1.00 61.00 94 TRP A C 1
ATOM 715 O O . TRP A 1 94 ? 5.717 5.426 -13.356 1.00 61.00 94 TRP A O 1
ATOM 725 N N . ALA A 1 95 ? 5.294 7.113 -11.914 1.00 50.78 95 ALA A N 1
ATOM 726 C CA . ALA A 1 95 ? 6.237 8.093 -12.461 1.00 50.78 95 ALA A CA 1
ATOM 727 C C . ALA A 1 95 ? 7.405 8.440 -11.508 1.00 50.78 95 ALA A C 1
ATOM 729 O O . ALA A 1 95 ? 8.256 9.253 -11.859 1.00 50.78 95 ALA A O 1
ATOM 730 N N . GLY A 1 96 ? 7.489 7.823 -10.323 1.00 52.28 96 GLY A N 1
ATOM 731 C CA . GLY A 1 96 ? 8.221 8.431 -9.202 1.00 52.28 96 GLY A CA 1
ATOM 732 C C . GLY A 1 96 ? 7.356 9.501 -8.504 1.00 52.28 96 GLY A C 1
ATOM 733 O O . GLY A 1 96 ? 6.159 9.571 -8.788 1.00 52.28 96 GLY A O 1
ATOM 734 N N . PRO A 1 97 ? 7.895 10.298 -7.562 1.00 37.88 97 PRO A N 1
ATOM 735 C CA . PRO A 1 97 ? 7.085 11.199 -6.733 1.00 37.88 97 PRO A CA 1
ATOM 736 C C . PRO A 1 97 ? 6.453 12.348 -7.549 1.00 37.88 97 PRO A C 1
ATOM 738 O O . PRO A 1 97 ? 7.007 12.761 -8.566 1.00 37.88 97 PRO A O 1
ATOM 741 N N . PRO A 1 98 ? 5.368 12.955 -7.035 1.00 49.78 98 PRO A N 1
ATOM 742 C CA . PRO A 1 98 ? 3.977 12.634 -7.340 1.00 49.78 98 PRO A CA 1
ATOM 743 C C . PRO A 1 98 ? 3.493 13.214 -8.683 1.00 49.78 98 PRO A C 1
ATOM 745 O O . PRO A 1 98 ? 3.829 14.336 -9.063 1.00 49.78 98 PRO A O 1
ATOM 748 N N . GLY A 1 99 ? 2.593 12.495 -9.358 1.00 37.72 99 GLY A N 1
ATOM 749 C CA . GLY A 1 99 ? 1.937 13.008 -10.559 1.00 37.72 99 GLY A CA 1
ATOM 750 C C . GLY A 1 99 ? 0.824 12.108 -11.081 1.00 37.72 99 GLY A C 1
ATOM 751 O O . GLY A 1 99 ? 1.068 11.277 -11.941 1.00 37.72 99 GLY A O 1
ATOM 752 N N . ARG A 1 100 ? -0.398 12.341 -10.578 1.00 42.75 100 ARG A N 1
ATOM 753 C CA . ARG A 1 100 ? -1.699 11.875 -11.101 1.00 42.75 100 ARG A CA 1
ATOM 754 C C . ARG A 1 100 ? -1.771 10.382 -11.443 1.00 42.75 100 ARG A C 1
ATOM 756 O O . ARG A 1 100 ? -1.648 9.983 -12.598 1.00 42.75 100 ARG A O 1
ATOM 763 N N . TYR A 1 101 ? -2.101 9.580 -10.438 1.00 50.62 101 TYR A N 1
ATOM 764 C CA . TYR A 1 101 ? -2.658 8.254 -10.678 1.00 50.62 101 TYR A CA 1
ATOM 765 C C . TYR A 1 101 ? -4.001 8.399 -11.401 1.00 50.62 101 TYR A C 1
ATOM 767 O O . TYR A 1 101 ? -4.842 9.209 -11.004 1.00 50.62 101 TYR A O 1
ATOM 775 N N . ALA A 1 102 ? -4.166 7.678 -12.512 1.00 47.00 102 ALA A N 1
ATOM 776 C CA . ALA A 1 102 ? -5.438 7.631 -13.218 1.00 47.00 102 ALA A CA 1
ATOM 777 C C . ALA A 1 102 ? -6.493 7.039 -12.265 1.00 47.00 102 ALA A C 1
ATOM 779 O O . ALA A 1 102 ? -6.208 6.017 -11.637 1.00 47.00 102 ALA A O 1
ATOM 780 N N . PRO A 1 103 ? -7.670 7.669 -12.104 1.00 47.34 103 PRO A N 1
ATOM 781 C CA . PRO A 1 103 ? -8.710 7.127 -11.242 1.00 47.34 103 PRO A CA 1
ATOM 782 C C . PRO A 1 103 ? -9.125 5.750 -11.763 1.00 47.34 103 PRO A C 1
ATOM 784 O O . PRO A 1 103 ? -9.375 5.593 -12.962 1.00 47.34 103 PRO A O 1
ATOM 787 N N . CYS A 1 104 ? -9.196 4.759 -10.873 1.00 53.25 104 CYS A N 1
ATOM 788 C CA . CYS A 1 104 ? -9.846 3.503 -11.213 1.00 53.25 104 CYS A CA 1
ATOM 789 C C . CYS A 1 104 ? -11.297 3.784 -11.591 1.00 53.25 104 CYS A C 1
ATOM 791 O O . CYS A 1 104 ? -12.005 4.514 -10.893 1.00 53.25 104 CYS A O 1
ATOM 793 N N . ALA A 1 105 ? -11.745 3.177 -12.690 1.00 45.28 105 ALA A N 1
ATOM 794 C CA . ALA A 1 105 ? -13.167 2.953 -12.875 1.00 45.28 105 ALA A CA 1
ATOM 795 C C . ALA A 1 105 ? -13.672 2.189 -11.636 1.00 45.28 105 ALA A C 1
ATOM 797 O O . ALA A 1 105 ? -12.965 1.286 -11.175 1.00 45.28 105 ALA A O 1
ATOM 798 N N . PRO A 1 106 ? -14.831 2.560 -11.064 1.00 40.06 106 PRO A N 1
ATOM 799 C CA . PRO A 1 106 ? -15.359 1.874 -9.892 1.00 40.06 106 PRO A CA 1
ATOM 800 C C . PRO A 1 106 ? -15.401 0.373 -10.175 1.00 40.06 106 PRO A C 1
ATOM 802 O O . PRO A 1 106 ? -15.791 -0.023 -11.280 1.00 40.06 106 PRO A O 1
ATOM 805 N N . ALA A 1 107 ? -14.983 -0.439 -9.194 1.00 43.50 107 ALA A N 1
ATOM 806 C CA . ALA A 1 107 ? -15.238 -1.874 -9.205 1.00 43.50 107 ALA A CA 1
ATOM 807 C C . ALA A 1 107 ? -16.710 -2.027 -9.572 1.00 43.50 107 ALA A C 1
ATOM 809 O O . ALA A 1 107 ? -17.564 -1.508 -8.853 1.00 43.50 107 ALA A O 1
ATOM 810 N N . SER A 1 108 ? -16.990 -2.559 -10.764 1.00 40.56 108 SER A N 1
ATOM 811 C CA . SER A 1 108 ? -18.349 -2.590 -11.280 1.00 40.56 108 SER A CA 1
ATOM 812 C C . SER A 1 108 ? -19.198 -3.286 -10.232 1.00 40.56 108 SER A C 1
ATOM 814 O O . SER A 1 108 ? -18.991 -4.466 -9.950 1.00 40.56 108 SER A O 1
ATOM 816 N N . ALA A 1 109 ? -20.085 -2.511 -9.605 1.00 36.50 109 ALA A N 1
ATOM 817 C CA . ALA A 1 109 ? -21.145 -3.044 -8.787 1.00 36.50 109 ALA A CA 1
ATOM 818 C C . ALA A 1 109 ? -21.810 -4.125 -9.633 1.00 36.50 109 ALA A C 1
ATOM 820 O O . ALA A 1 109 ? -22.211 -3.874 -10.772 1.00 36.50 109 ALA A O 1
ATOM 821 N N . GLY A 1 110 ? -21.828 -5.346 -9.111 1.00 48.06 110 GLY A N 1
ATOM 822 C CA . GLY A 1 110 ? -22.675 -6.369 -9.679 1.00 48.06 110 GLY A CA 1
ATOM 823 C C . GLY A 1 110 ? -24.110 -5.859 -9.640 1.00 48.06 110 GLY A C 1
ATOM 824 O O . GLY A 1 110 ? -24.651 -5.650 -8.562 1.00 48.06 110 GLY A O 1
ATOM 825 N N . GLU A 1 111 ? -24.702 -5.668 -10.807 1.00 33.97 111 GLU A N 1
ATOM 826 C CA . GLU A 1 111 ? -26.145 -5.655 -11.038 1.00 33.97 111 GLU A CA 1
ATOM 827 C C . GLU A 1 111 ? -26.305 -6.360 -12.395 1.00 33.97 111 GLU A C 1
ATOM 829 O O . GLU A 1 111 ? -25.772 -5.887 -13.396 1.00 33.97 111 GLU A O 1
ATOM 834 N N . ALA A 1 112 ? -26.665 -7.646 -12.418 1.00 37.38 112 ALA A N 1
ATOM 835 C CA . ALA A 1 112 ? -28.005 -8.236 -12.274 1.00 37.38 112 ALA A CA 1
ATOM 836 C C . ALA A 1 112 ? -28.497 -8.722 -13.649 1.00 37.38 112 ALA A C 1
ATOM 838 O O . ALA A 1 112 ? -28.470 -7.922 -14.609 1.00 37.38 112 ALA A O 1
#

pLDDT: mean 73.53, std 17.55, range [33.97, 91.38]

Foldseek 3Di:
DQAPLPDDDPLVDAWAWLLLLLVSSLCRVDVVLVVVVVVVVPDDPPVNVCCRVVVDQDDLVRLVVSCVSSVNSRHSVRSQHGDPDGSPDDRACPPPPDDDDDDHDHPPDDDD

Radius of gyration: 13.47 Å; chains: 1; bounding box: 44×30×30 Å

Secondary structure (DSSP, 8-state):
------S---TTS--SSHHHHHHHHHHTT-HHHHHHHHHHT-S-HHHHHHHHHTSSPPPHHHHHHHHHHTTTSS-GGGTTS---S-TTSPPTT--SSS--PPPPPP------

Sequence (112 aa):
MLGPIPFVLDFTSGPPSNGAHMLAWWGGQDADRWDRFGAALAERSGWIEDLLLGDVEPSPRMAQSIAGMTQGVVPAEQWDCGCCLDWRDKPLGWAGPPGRYAPCAPASAGEA